Protein AF-A0A973D7F2-F1 (afdb_monomer_lite)

Foldseek 3Di:
DFALPLALDLVLLVSLCCCAVPVDDTAFQCVSPQVPQQDSDNVSSVQSCCVVPVVHDAGDPPDDNHFDWDPDPNYPTFTADRRSRHGD

Structure (mmCIF, N/CA/C/O backbone):
data_AF-A0A973D7F2-F1
#
_entry.id   AF-A0A973D7F2-F1
#
loop_
_atom_site.group_PDB
_atom_site.id
_atom_site.type_symbol
_atom_site.label_atom_id
_atom_site.label_alt_id
_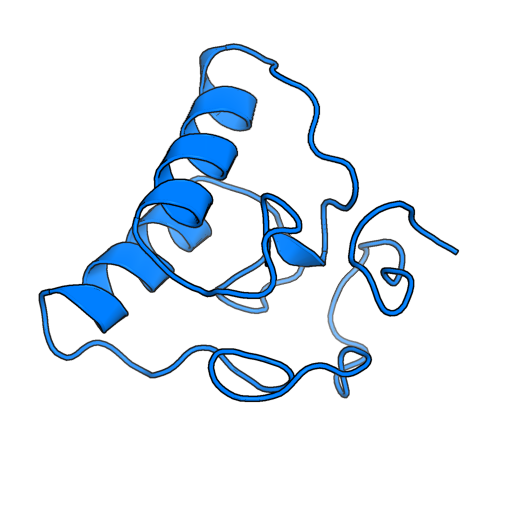atom_site.label_comp_id
_atom_site.label_asym_id
_atom_site.label_entity_id
_atom_site.label_seq_id
_atom_site.pdbx_PDB_ins_code
_atom_site.Cartn_x
_atom_site.Cartn_y
_atom_site.Cartn_z
_atom_site.occupancy
_atom_site.B_iso_or_equiv
_atom_site.auth_seq_id
_atom_site.auth_comp_id
_atom_site.auth_asym_id
_atom_site.auth_atom_id
_atom_site.pdbx_PDB_model_num
ATOM 1 N N . ASP A 1 1 ? 4.508 2.252 0.005 1.00 92.00 1 ASP A N 1
ATOM 2 C CA . ASP A 1 1 ? 3.668 3.435 -0.277 1.00 92.00 1 ASP A CA 1
ATOM 3 C C . ASP A 1 1 ? 3.306 3.362 -1.749 1.00 92.00 1 ASP A C 1
ATOM 5 O O . ASP A 1 1 ? 4.144 3.528 -2.627 1.00 92.00 1 ASP A O 1
ATOM 9 N N . CYS A 1 2 ? 2.064 2.979 -2.034 1.00 95.19 2 CYS A N 1
ATOM 10 C CA . CYS A 1 2 ? 1.679 2.491 -3.360 1.00 95.19 2 CYS A CA 1
ATOM 11 C C . CYS A 1 2 ? 1.664 3.603 -4.423 1.00 95.19 2 CYS A C 1
ATOM 13 O O . CYS A 1 2 ? 1.607 3.329 -5.623 1.00 95.19 2 CYS A O 1
ATOM 15 N N . ASN A 1 3 ? 1.678 4.870 -3.997 1.00 95.62 3 ASN A N 1
ATOM 16 C CA . ASN A 1 3 ? 1.712 6.024 -4.891 1.00 95.62 3 ASN A CA 1
ATOM 17 C C . ASN A 1 3 ? 2.919 6.940 -4.667 1.00 95.62 3 ASN A C 1
ATOM 19 O O . ASN A 1 3 ? 2.876 8.086 -5.134 1.00 95.62 3 ASN A O 1
ATOM 23 N N . SER A 1 4 ? 3.945 6.443 -3.977 1.00 94.38 4 SER A N 1
ATOM 24 C CA . SER A 1 4 ? 5.249 7.079 -3.776 1.00 94.38 4 SER A CA 1
ATOM 25 C C . SER A 1 4 ? 5.145 8.546 -3.309 1.00 94.38 4 SER A C 1
ATOM 27 O O . SER A 1 4 ? 5.788 9.436 -3.878 1.00 94.38 4 SER A O 1
ATOM 29 N N . ASP A 1 5 ? 4.263 8.843 -2.342 1.00 94.56 5 ASP A N 1
ATOM 30 C CA . ASP A 1 5 ? 4.079 10.186 -1.756 1.00 94.56 5 ASP A CA 1
ATOM 31 C C . ASP A 1 5 ? 4.486 10.327 -0.271 1.00 94.56 5 ASP A C 1
ATOM 33 O O . ASP A 1 5 ? 4.091 11.292 0.413 1.00 94.56 5 ASP A O 1
ATOM 37 N N . ASP A 1 6 ? 5.323 9.400 0.192 1.00 91.62 6 ASP A N 1
ATOM 38 C CA . ASP A 1 6 ? 5.898 9.243 1.530 1.00 91.62 6 ASP A CA 1
ATOM 39 C C . ASP A 1 6 ? 4.841 9.111 2.637 1.00 91.62 6 ASP A C 1
ATOM 41 O O . ASP A 1 6 ? 5.046 9.535 3.785 1.00 91.62 6 ASP A O 1
ATOM 45 N N . LYS A 1 7 ? 3.652 8.604 2.299 1.00 92.94 7 LYS A N 1
ATOM 46 C CA . LYS A 1 7 ? 2.553 8.403 3.247 1.00 92.94 7 LYS A CA 1
ATOM 47 C C . LYS A 1 7 ? 1.830 7.102 2.956 1.00 92.94 7 LYS A C 1
ATOM 49 O O . LYS A 1 7 ? 1.788 6.638 1.834 1.00 92.94 7 LYS A O 1
ATOM 54 N N . VAL A 1 8 ? 1.210 6.564 4.003 1.00 94.50 8 VAL A N 1
ATOM 55 C CA . VAL A 1 8 ? 0.192 5.522 3.877 1.00 94.50 8 VAL A CA 1
ATOM 56 C C . VAL A 1 8 ? -1.150 6.136 4.257 1.00 94.50 8 VAL A C 1
ATOM 58 O O . VAL A 1 8 ? -1.425 6.398 5.434 1.00 94.50 8 VAL A O 1
ATOM 61 N N . ASP A 1 9 ? -1.980 6.428 3.260 1.00 95.94 9 ASP A N 1
ATOM 62 C CA . ASP A 1 9 ? -3.302 7.014 3.421 1.00 95.94 9 ASP A CA 1
ATOM 63 C C . ASP A 1 9 ? -4.343 6.505 2.393 1.00 95.94 9 ASP A C 1
ATOM 65 O O . ASP A 1 9 ? -4.343 5.354 1.957 1.00 95.94 9 ASP A O 1
ATOM 69 N N . LEU A 1 10 ? -5.365 7.317 2.112 1.00 97.44 10 LEU A N 1
ATOM 70 C CA . LEU A 1 10 ? -6.436 6.952 1.188 1.00 97.44 10 LEU A CA 1
ATOM 71 C C . LEU A 1 10 ? -5.957 6.926 -0.275 1.00 97.44 10 LEU A C 1
ATOM 73 O O . LEU A 1 10 ? -6.587 6.255 -1.099 1.00 97.44 10 LEU A O 1
ATOM 77 N N . ALA A 1 11 ? -4.906 7.678 -0.606 1.00 97.94 11 ALA A N 1
ATOM 78 C CA . ALA A 1 11 ? -4.314 7.728 -1.933 1.00 97.94 11 ALA A CA 1
ATOM 79 C C . ALA A 1 11 ? -3.742 6.365 -2.343 1.00 97.94 11 ALA A C 1
ATOM 81 O O . ALA A 1 11 ? -3.996 5.946 -3.474 1.00 97.94 11 ALA A O 1
ATOM 82 N N . ASP A 1 12 ? -3.128 5.623 -1.419 1.00 97.31 12 ASP A N 1
ATOM 83 C CA . ASP A 1 12 ? -2.607 4.278 -1.678 1.00 97.31 12 ASP A CA 1
ATOM 84 C C . ASP A 1 12 ? -3.723 3.331 -2.111 1.00 97.31 12 ASP A C 1
ATOM 86 O O . ASP A 1 12 ? -3.684 2.731 -3.185 1.00 97.31 12 ASP A O 1
ATOM 90 N N . ALA A 1 13 ? -4.795 3.271 -1.315 1.00 97.69 13 ALA A N 1
ATOM 91 C CA . ALA A 1 13 ? -5.945 2.426 -1.615 1.00 97.69 13 ALA A CA 1
ATOM 92 C C . ALA A 1 13 ? -6.611 2.824 -2.944 1.00 97.69 13 ALA A C 1
ATOM 94 O O . ALA A 1 13 ? -7.078 1.968 -3.696 1.00 97.69 13 ALA A O 1
ATOM 95 N N . ALA A 1 14 ? -6.670 4.121 -3.262 1.00 98.19 14 ALA A N 1
ATOM 96 C CA . ALA A 1 14 ? -7.193 4.584 -4.545 1.00 98.19 14 ALA A CA 1
ATOM 97 C C . ALA A 1 14 ? -6.292 4.170 -5.720 1.00 98.19 14 ALA A C 1
ATOM 99 O O . ALA A 1 14 ? -6.810 3.833 -6.788 1.00 98.19 14 ALA A O 1
ATOM 100 N N . THR A 1 15 ? -4.976 4.169 -5.519 1.00 98.12 15 THR A N 1
ATOM 101 C CA . THR A 1 15 ? -3.973 3.785 -6.517 1.00 98.12 15 THR A CA 1
ATOM 102 C C . THR A 1 15 ? -4.030 2.291 -6.811 1.00 98.12 15 THR A C 1
ATOM 104 O O . THR A 1 15 ? -4.200 1.924 -7.976 1.00 98.12 15 THR A O 1
ATOM 107 N N . MET A 1 16 ? -4.064 1.443 -5.779 1.00 97.88 16 MET A N 1
ATOM 108 C CA . MET A 1 16 ? -4.283 -0.005 -5.913 1.00 97.88 16 MET A CA 1
ATOM 109 C C . MET A 1 16 ? -5.567 -0.307 -6.702 1.00 97.88 16 MET A C 1
ATOM 111 O O . MET A 1 16 ? -5.560 -1.040 -7.690 1.00 97.88 16 MET A O 1
ATOM 115 N N . LEU A 1 17 ? -6.693 0.319 -6.336 1.00 97.94 17 LEU A N 1
ATOM 116 C CA . LEU A 1 17 ? -7.963 0.131 -7.049 1.00 97.94 17 LEU A CA 1
ATOM 117 C C . LEU A 1 17 ? -7.904 0.656 -8.494 1.00 97.94 17 LEU A C 1
ATOM 119 O O . LEU A 1 17 ? -8.515 0.076 -9.396 1.00 97.94 17 LEU A O 1
ATOM 123 N N . GLY A 1 18 ? -7.183 1.752 -8.731 1.00 98.19 18 GLY A N 1
ATOM 124 C CA . GLY A 1 18 ? -6.937 2.304 -10.059 1.00 98.19 18 GLY A CA 1
ATOM 125 C C . GLY A 1 18 ? -6.168 1.335 -10.954 1.00 98.19 18 GLY A C 1
ATOM 126 O O . GLY A 1 18 ? -6.566 1.114 -12.103 1.00 98.19 18 GLY A O 1
ATOM 127 N N . ASN A 1 19 ? -5.123 0.708 -10.418 1.00 97.25 19 ASN A N 1
ATOM 128 C CA . ASN A 1 19 ? -4.402 -0.361 -11.092 1.00 97.25 19 ASN A CA 1
ATOM 129 C C . ASN A 1 19 ? -5.330 -1.544 -11.398 1.00 97.25 19 ASN A C 1
ATOM 131 O O . ASN A 1 19 ? -5.524 -1.887 -12.564 1.00 97.25 19 ASN A O 1
ATOM 135 N N . GLN A 1 20 ? -6.025 -2.069 -10.391 1.00 96.31 20 GLN A N 1
ATOM 136 C CA . GLN A 1 20 ? -6.765 -3.324 -10.535 1.00 96.31 20 GLN A CA 1
ATOM 137 C C . GLN A 1 20 ? -8.016 -3.237 -11.413 1.00 96.31 20 GLN A C 1
ATOM 139 O O . GLN A 1 20 ? -8.369 -4.188 -12.114 1.00 96.31 20 GLN A O 1
ATOM 144 N N . PHE A 1 21 ? -8.710 -2.097 -11.412 1.00 97.06 21 PHE A N 1
ATOM 145 C CA . PHE A 1 21 ? -9.937 -1.931 -12.198 1.00 97.06 21 PHE A CA 1
ATOM 146 C C . PHE A 1 21 ? -9.738 -1.188 -13.516 1.00 97.06 21 PHE A C 1
ATOM 148 O O . PHE A 1 21 ? -10.571 -1.323 -14.415 1.00 97.06 21 PHE A O 1
ATOM 155 N N . SER A 1 22 ? -8.679 -0.384 -13.634 1.00 97.56 22 SER A N 1
ATOM 156 C CA . SER A 1 22 ? -8.453 0.474 -14.805 1.00 97.56 22 SER A CA 1
ATOM 157 C C . SER A 1 22 ? -7.109 0.237 -15.494 1.00 97.56 22 SER A C 1
ATOM 159 O O . SER A 1 22 ? -6.851 0.873 -16.515 1.00 97.56 22 SER A O 1
ATOM 161 N N . GLY A 1 23 ? -6.276 -0.675 -14.983 1.00 95.75 23 GLY A N 1
ATOM 162 C CA . GLY A 1 23 ? -4.949 -0.963 -15.527 1.00 95.75 23 GLY A CA 1
ATOM 163 C C . GLY A 1 23 ? -4.001 0.232 -15.447 1.00 95.75 23 GLY A C 1
ATOM 164 O O . GLY A 1 23 ? -3.143 0.380 -16.317 1.00 95.75 23 GLY A O 1
ATOM 165 N N . LEU A 1 24 ? -4.205 1.136 -14.481 1.00 96.94 24 LEU A N 1
ATOM 166 C CA . LEU A 1 24 ? -3.277 2.242 -14.253 1.00 96.94 24 LEU A CA 1
ATOM 167 C C . LEU A 1 24 ? -1.942 1.688 -13.736 1.00 96.94 24 LEU A C 1
ATOM 169 O O . LEU A 1 24 ? -1.956 0.782 -12.908 1.00 96.94 24 LEU A O 1
ATOM 173 N N . PRO A 1 25 ? -0.800 2.195 -14.220 1.00 95.38 25 PRO A N 1
ATOM 174 C CA . PRO A 1 25 ? 0.492 1.706 -13.765 1.00 95.38 25 PRO A CA 1
ATOM 175 C C . PRO A 1 25 ? 0.710 2.043 -12.286 1.00 95.38 25 PRO A C 1
ATOM 177 O O . PRO A 1 25 ? 0.228 3.072 -11.811 1.00 95.38 25 PRO A O 1
ATOM 180 N N . VAL A 1 26 ? 1.454 1.173 -11.611 1.00 95.69 26 VAL A N 1
ATOM 181 C CA . VAL A 1 26 ? 2.119 1.438 -10.331 1.00 95.69 26 VAL A CA 1
ATOM 182 C C . VAL A 1 26 ? 3.620 1.316 -10.564 1.00 95.69 26 VAL A C 1
ATOM 184 O O . VAL A 1 26 ? 4.033 0.594 -11.475 1.00 95.69 26 VAL A O 1
ATOM 187 N N . ASP A 1 27 ? 4.410 2.061 -9.799 1.00 94.69 27 ASP A N 1
ATOM 188 C CA . ASP A 1 27 ? 5.861 2.115 -9.994 1.00 94.69 27 ASP A CA 1
ATOM 189 C C . ASP A 1 27 ? 6.571 0.913 -9.348 1.00 94.69 27 ASP A C 1
ATOM 191 O O . ASP A 1 27 ? 7.551 0.414 -9.907 1.00 94.69 27 ASP A O 1
ATOM 195 N N . CYS A 1 28 ? 6.025 0.406 -8.239 1.00 93.81 28 CYS A N 1
ATOM 196 C CA . CYS A 1 28 ? 6.446 -0.826 -7.584 1.00 93.81 28 CYS A CA 1
ATOM 197 C C . CYS A 1 28 ? 5.218 -1.613 -7.090 1.00 93.81 28 CYS A C 1
ATOM 199 O O . CYS A 1 28 ? 4.340 -1.038 -6.448 1.00 93.81 28 CYS A O 1
ATOM 201 N N . GLU A 1 29 ? 5.118 -2.905 -7.424 1.00 94.25 29 GLU A N 1
ATOM 202 C CA . GLU A 1 29 ? 3.987 -3.749 -6.988 1.00 94.25 29 GLU A CA 1
ATOM 203 C C . GLU A 1 29 ? 4.101 -4.153 -5.514 1.00 94.25 29 GLU A C 1
ATOM 205 O O . GLU A 1 29 ? 3.079 -4.206 -4.834 1.00 94.25 29 GLU A O 1
ATOM 210 N N . ASP A 1 30 ? 5.325 -4.359 -5.032 1.00 93.00 30 ASP A N 1
ATOM 211 C CA . ASP A 1 30 ? 5.656 -4.702 -3.645 1.00 93.00 30 ASP A CA 1
ATOM 212 C C . ASP A 1 30 ? 5.223 -3.581 -2.667 1.00 93.00 30 ASP A C 1
ATOM 214 O O . ASP A 1 30 ? 4.429 -3.796 -1.755 1.00 93.00 30 ASP A O 1
ATOM 218 N N . ALA A 1 31 ? 5.486 -2.310 -2.996 1.00 93.81 31 ALA A N 1
ATOM 219 C CA . ALA A 1 31 ? 4.999 -1.153 -2.227 1.00 93.81 31 ALA A CA 1
ATOM 220 C C . ALA A 1 31 ? 3.459 -1.047 -2.120 1.00 93.81 31 ALA A C 1
ATOM 222 O O . ALA A 1 31 ? 2.945 -0.229 -1.340 1.00 93.81 31 ALA A O 1
ATOM 223 N N . CYS A 1 32 ? 2.731 -1.815 -2.938 1.00 95.00 32 CYS A N 1
ATOM 224 C CA . CYS A 1 32 ? 1.279 -1.911 -2.962 1.00 95.00 32 CYS A CA 1
ATOM 225 C C . CYS A 1 32 ? 0.732 -3.190 -2.295 1.00 95.00 32 CYS A C 1
ATOM 227 O O . CYS A 1 32 ? -0.490 -3.271 -2.135 1.00 95.00 32 CYS A O 1
ATOM 229 N N . ASP A 1 33 ? 1.576 -4.148 -1.901 1.00 94.12 33 ASP A N 1
ATOM 230 C CA . ASP A 1 33 ? 1.206 -5.348 -1.140 1.00 94.12 33 ASP A CA 1
ATOM 231 C C . ASP A 1 33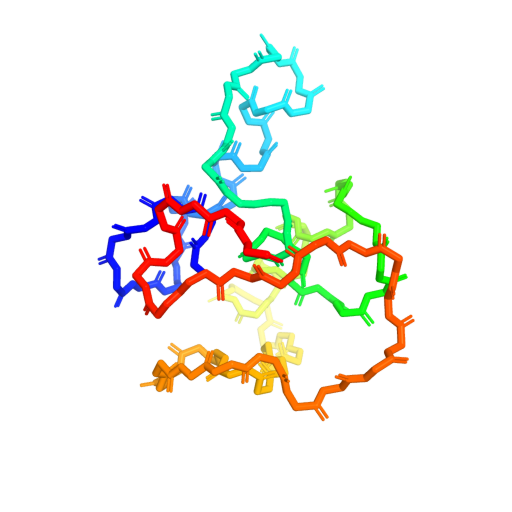 ? 1.082 -5.025 0.356 1.00 94.12 33 ASP A C 1
ATOM 233 O O . ASP A 1 33 ? 1.910 -5.337 1.205 1.00 94.12 33 ASP A O 1
ATOM 237 N N . ALA A 1 34 ? 0.024 -4.297 0.701 1.00 94.31 34 ALA A N 1
ATOM 238 C CA . ALA A 1 34 ? -0.144 -3.768 2.049 1.00 94.31 34 ALA A CA 1
ATOM 239 C C . ALA A 1 34 ? -0.457 -4.838 3.103 1.00 94.31 34 ALA A C 1
ATOM 241 O O . ALA A 1 34 ? -0.454 -4.520 4.299 1.00 94.31 34 ALA A O 1
ATOM 242 N N . ASN A 1 35 ? -0.834 -6.048 2.683 1.00 93.62 35 ASN A N 1
ATOM 243 C CA . ASN A 1 35 ? -1.068 -7.156 3.598 1.00 93.62 35 ASN A CA 1
ATOM 244 C C . ASN A 1 35 ? 0.011 -8.235 3.557 1.00 93.62 35 ASN A C 1
ATOM 246 O O . ASN A 1 35 ? -0.208 -9.255 4.219 1.00 93.62 35 ASN A O 1
ATOM 250 N N . ASP A 1 36 ? 1.115 -7.984 2.850 1.00 92.94 36 ASP A N 1
ATOM 251 C CA . ASP A 1 36 ? 2.360 -8.746 2.932 1.00 92.94 36 ASP A CA 1
ATOM 252 C C . ASP A 1 36 ? 2.092 -10.242 2.673 1.00 92.94 36 ASP A C 1
ATOM 254 O O . ASP A 1 36 ? 2.369 -11.114 3.501 1.00 92.94 36 ASP A O 1
ATOM 258 N N . ASP A 1 37 ? 1.346 -10.535 1.591 1.00 92.75 37 ASP A N 1
ATOM 259 C CA . ASP A 1 37 ? 1.023 -11.915 1.173 1.00 92.75 37 ASP A CA 1
ATOM 260 C C . ASP A 1 37 ? 1.615 -12.331 -0.180 1.00 92.75 37 ASP A C 1
ATOM 262 O O . ASP A 1 37 ? 1.325 -13.426 -0.682 1.00 92.75 37 ASP A O 1
ATOM 266 N N . GLY A 1 38 ? 2.462 -11.473 -0.734 1.00 92.19 38 GLY A N 1
ATOM 267 C CA . GLY A 1 38 ? 3.165 -11.587 -1.999 1.00 92.19 38 GLY A CA 1
ATOM 268 C C . GLY A 1 38 ? 2.311 -11.423 -3.243 1.00 92.19 38 GLY A C 1
ATOM 269 O O . GLY A 1 38 ? 2.691 -11.867 -4.337 1.00 92.19 38 GLY A O 1
ATOM 270 N N . HIS A 1 39 ? 1.124 -10.840 -3.102 1.00 91.94 39 HIS A N 1
ATOM 271 C CA . HIS A 1 39 ? 0.165 -10.684 -4.178 1.00 91.94 39 HIS A CA 1
ATOM 272 C C . HIS A 1 39 ? -0.561 -9.344 -4.121 1.00 91.94 39 HIS A C 1
ATOM 274 O O . HIS A 1 39 ? -1.625 -9.233 -3.517 1.00 91.94 39 HIS A O 1
ATOM 280 N N . MET A 1 40 ? -0.154 -8.398 -4.968 1.00 92.75 40 MET A N 1
ATOM 281 C CA . MET A 1 40 ? -0.930 -7.172 -5.148 1.00 92.75 40 MET A CA 1
ATOM 282 C C . MET A 1 40 ? -2.325 -7.455 -5.739 1.00 92.75 40 MET A C 1
ATOM 284 O O . MET A 1 40 ? -2.484 -7.855 -6.900 1.00 92.75 40 MET A O 1
ATOM 288 N N . ASN A 1 41 ? -3.367 -7.262 -4.928 1.00 94.12 41 ASN A N 1
ATOM 289 C CA . ASN A 1 41 ? -4.766 -7.514 -5.252 1.00 94.12 41 ASN A CA 1
ATOM 290 C C . ASN A 1 41 ? -5.746 -6.586 -4.485 1.00 94.12 41 ASN A C 1
ATOM 292 O O . ASN A 1 41 ? -5.429 -5.479 -4.062 1.00 94.12 41 ASN A O 1
ATOM 296 N N . MET A 1 42 ? -7.031 -6.958 -4.409 1.00 95.88 42 MET A N 1
ATOM 297 C CA . MET A 1 42 ? -8.039 -6.139 -3.710 1.00 95.88 42 MET A CA 1
ATOM 298 C C . MET A 1 42 ? -7.953 -6.253 -2.182 1.00 95.88 42 MET A C 1
ATOM 300 O O . MET A 1 42 ? -8.538 -5.418 -1.483 1.00 95.88 42 MET A O 1
ATOM 304 N N . ALA A 1 43 ? -7.310 -7.302 -1.666 1.00 96.75 43 ALA A N 1
ATOM 305 C CA . ALA A 1 43 ? -7.095 -7.507 -0.241 1.00 96.75 43 ALA A CA 1
ATOM 306 C C . ALA A 1 43 ? -6.274 -6.357 0.355 1.00 96.75 43 ALA A C 1
ATOM 308 O O . ALA A 1 43 ? -6.680 -5.833 1.391 1.00 96.75 43 ALA A O 1
ATOM 309 N N . ASP A 1 44 ? -5.280 -5.855 -0.375 1.00 96.50 44 ASP A N 1
ATOM 310 C CA . ASP A 1 44 ? -4.392 -4.758 0.028 1.00 96.50 44 ASP A CA 1
ATOM 311 C C . ASP A 1 44 ? -5.149 -3.457 0.256 1.00 96.50 44 ASP A C 1
ATOM 313 O O . ASP A 1 44 ? -5.084 -2.830 1.317 1.00 96.50 44 ASP A O 1
ATOM 317 N N . SER A 1 45 ? -6.005 -3.094 -0.705 1.00 97.38 45 SER A N 1
ATOM 318 C CA . SER A 1 45 ? -6.857 -1.908 -0.582 1.00 97.38 45 SER A CA 1
ATOM 319 C C . SER A 1 45 ? -7.794 -2.027 0.621 1.00 97.38 45 SER A C 1
ATOM 321 O O . SER A 1 45 ? -8.065 -1.051 1.322 1.00 97.38 45 SER A O 1
ATOM 323 N N . VAL A 1 46 ? -8.319 -3.229 0.878 1.00 97.25 46 VAL A N 1
ATOM 324 C CA . VAL A 1 46 ? -9.171 -3.491 2.043 1.00 97.25 46 VAL A CA 1
ATOM 325 C C . VAL A 1 46 ? -8.363 -3.426 3.338 1.00 97.25 46 VAL A C 1
ATOM 327 O O . VAL A 1 46 ? -8.887 -2.929 4.339 1.00 97.25 46 VAL A O 1
ATOM 330 N N . TYR A 1 47 ? -7.117 -3.894 3.330 1.00 97.38 47 TYR A N 1
ATOM 331 C CA . TYR A 1 47 ? -6.210 -3.877 4.468 1.00 97.38 47 TYR A CA 1
ATOM 332 C C . TYR A 1 47 ? -5.915 -2.439 4.910 1.00 97.38 47 TYR A C 1
ATOM 334 O O . TYR A 1 47 ? -6.259 -2.071 6.040 1.00 97.38 47 TYR A O 1
ATOM 342 N N . VAL A 1 48 ? -5.451 -1.583 3.989 1.00 97.06 48 VAL A N 1
ATOM 343 C CA . VAL A 1 48 ? -5.194 -0.152 4.250 1.00 97.06 48 VAL A CA 1
ATOM 344 C C . VAL A 1 48 ? -6.451 0.557 4.761 1.00 97.06 48 VAL A C 1
ATOM 346 O O . VAL A 1 48 ? -6.428 1.240 5.786 1.00 97.06 48 VAL A O 1
ATOM 349 N N . LEU A 1 49 ? -7.604 0.358 4.110 1.00 97.69 49 LEU A N 1
ATOM 350 C CA . LEU A 1 49 ? -8.859 0.997 4.529 1.00 97.69 49 LEU A CA 1
ATOM 351 C C . LEU A 1 49 ? -9.345 0.521 5.908 1.00 97.69 49 LEU A C 1
ATOM 353 O O . LEU A 1 49 ? -9.973 1.289 6.647 1.00 97.69 49 LEU A O 1
ATOM 357 N N . ASN A 1 50 ? -9.091 -0.739 6.268 1.00 97.56 50 ASN A N 1
ATOM 358 C CA . ASN A 1 50 ? -9.427 -1.257 7.590 1.00 97.56 50 ASN A CA 1
ATOM 359 C C . ASN A 1 50 ? -8.531 -0.648 8.671 1.00 97.56 50 ASN A C 1
ATOM 361 O O . ASN A 1 50 ? -9.055 -0.269 9.723 1.00 97.56 50 ASN A O 1
ATOM 365 N N . TRP A 1 51 ? -7.228 -0.519 8.416 1.00 96.69 51 TRP A N 1
ATOM 366 C CA . TRP A 1 51 ? -6.311 0.184 9.310 1.00 96.69 51 TRP A CA 1
ATOM 367 C C . TRP A 1 51 ? -6.757 1.639 9.529 1.00 96.69 51 TRP A C 1
ATOM 369 O O . TRP A 1 51 ? -7.025 2.036 10.665 1.00 96.69 51 TRP A O 1
ATOM 379 N N . LEU A 1 52 ? -6.986 2.389 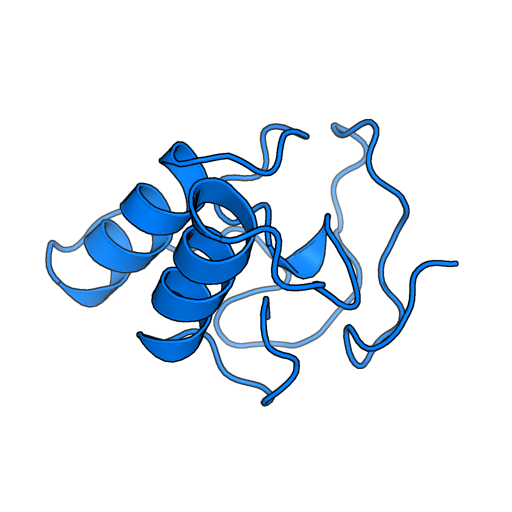8.444 1.00 96.69 52 LEU A N 1
ATOM 380 C CA . LEU A 1 52 ? -7.351 3.811 8.491 1.00 96.69 52 LEU A CA 1
ATOM 381 C C . LEU A 1 52 ? -8.671 4.099 9.222 1.00 96.69 52 LEU A C 1
ATOM 383 O O . LEU A 1 52 ? -8.785 5.097 9.936 1.00 96.69 52 LEU A O 1
ATOM 387 N N . PHE A 1 53 ? -9.701 3.265 9.024 1.00 96.81 53 PHE A N 1
ATOM 388 C CA . PHE A 1 53 ? -11.071 3.619 9.428 1.00 96.81 53 PHE A CA 1
ATOM 389 C C . PHE A 1 53 ? -11.745 2.650 10.397 1.00 96.81 53 PHE A C 1
ATOM 391 O O . PHE A 1 53 ? -12.797 2.985 10.951 1.00 96.81 53 PHE A O 1
ATOM 398 N N . LYS A 1 54 ? -11.205 1.444 10.593 1.00 92.69 54 LYS A N 1
ATOM 399 C CA . LYS A 1 54 ? -11.861 0.388 11.384 1.00 92.69 54 LYS A CA 1
ATOM 400 C C . LYS A 1 54 ? -10.996 -0.193 12.495 1.00 92.69 54 LYS A C 1
ATOM 402 O O . LYS A 1 54 ? -11.392 -1.208 13.064 1.00 92.69 54 LYS A O 1
ATOM 407 N N . PHE A 1 55 ? -9.886 0.460 12.842 1.00 86.75 55 PHE A N 1
ATOM 408 C CA . PHE A 1 55 ? -8.927 -0.059 13.823 1.00 86.75 55 PHE A CA 1
ATOM 409 C C . PHE A 1 55 ? -8.452 -1.474 13.449 1.00 86.75 55 PHE A C 1
ATOM 411 O O . PHE A 1 55 ? -8.361 -2.356 14.305 1.00 86.75 55 PHE A O 1
ATOM 418 N N . GLY A 1 56 ? -8.237 -1.704 12.149 1.00 93.44 56 GLY A N 1
ATOM 419 C CA . GLY A 1 56 ? -7.576 -2.903 11.646 1.00 93.44 56 GLY A CA 1
ATOM 420 C C . GLY A 1 56 ? -6.115 -2.984 12.105 1.00 93.44 56 GLY A C 1
ATOM 421 O O . GLY A 1 56 ? -5.618 -2.041 12.729 1.00 93.44 56 GLY A O 1
ATOM 422 N N . PRO A 1 57 ? -5.441 -4.113 11.827 1.00 94.25 57 PRO A N 1
ATOM 423 C CA . PRO A 1 57 ? -4.009 -4.229 12.072 1.00 94.25 57 PRO A CA 1
ATOM 424 C C . PRO A 1 57 ? -3.248 -3.132 11.323 1.00 94.25 57 PRO A C 1
ATOM 426 O O . PRO A 1 57 ? -3.680 -2.666 10.272 1.00 94.25 57 PRO A O 1
ATOM 429 N N . GLU A 1 58 ? -2.148 -2.695 11.919 1.00 93.31 58 GLU A N 1
ATOM 430 C CA . GLU A 1 58 ? -1.186 -1.813 11.265 1.00 93.31 58 GLU A CA 1
ATOM 431 C C . GLU A 1 58 ? -0.519 -2.555 10.096 1.00 93.31 58 GLU A C 1
ATOM 433 O O . GLU A 1 58 ? -0.316 -3.769 10.220 1.00 93.31 58 GLU A O 1
ATOM 438 N N . PRO A 1 59 ? -0.234 -1.881 8.965 1.00 91.19 59 PRO A N 1
ATOM 439 C CA . PRO A 1 59 ? 0.695 -2.398 7.960 1.00 91.19 59 PRO A CA 1
ATOM 440 C C . PRO A 1 59 ? 1.981 -2.902 8.610 1.00 91.19 59 PRO A C 1
ATOM 442 O O . PRO A 1 59 ? 2.413 -2.354 9.626 1.00 91.19 59 PRO A O 1
ATOM 445 N N . THR A 1 60 ? 2.518 -3.995 8.077 1.00 88.62 60 THR A N 1
ATOM 446 C CA . THR A 1 60 ? 3.812 -4.527 8.497 1.00 88.62 60 THR A CA 1
ATOM 447 C C . THR A 1 60 ? 4.926 -3.550 8.130 1.00 88.62 60 THR A C 1
ATOM 449 O O . THR A 1 60 ? 4.740 -2.648 7.306 1.00 88.62 60 THR A O 1
ATOM 452 N N . ASP A 1 61 ? 6.073 -3.709 8.799 1.00 87.75 61 ASP A N 1
ATOM 453 C CA . ASP A 1 61 ? 7.293 -3.002 8.405 1.00 87.75 61 ASP A CA 1
ATOM 454 C C . ASP A 1 61 ? 7.515 -3.244 6.896 1.00 87.75 61 ASP A C 1
ATOM 456 O O . ASP A 1 61 ? 7.321 -4.376 6.465 1.00 87.75 61 ASP A O 1
ATOM 460 N N . PRO A 1 62 ? 7.897 -2.229 6.101 1.00 88.62 62 PRO A N 1
ATOM 461 C CA . PRO A 1 62 ? 8.468 -0.947 6.524 1.00 88.62 62 PRO A CA 1
ATOM 462 C C . PRO A 1 62 ? 7.437 0.127 6.917 1.00 88.62 62 PRO A C 1
ATOM 464 O O . PRO A 1 62 ? 7.765 1.046 7.671 1.00 88.62 62 PRO A O 1
ATOM 467 N N . GLY A 1 63 ? 6.190 0.011 6.459 1.00 87.62 63 GLY A N 1
ATOM 468 C CA . GLY A 1 63 ? 5.132 0.989 6.710 1.00 87.62 63 GLY A CA 1
ATOM 469 C C . GLY A 1 63 ? 4.458 0.849 8.084 1.00 87.62 63 GLY A C 1
ATOM 470 O O . GLY A 1 63 ? 4.738 -0.068 8.844 1.00 87.62 63 GLY A O 1
ATOM 471 N N . PRO A 1 64 ? 3.547 1.769 8.454 1.00 92.62 64 PRO A N 1
ATOM 472 C CA . PRO A 1 64 ? 3.146 2.978 7.735 1.00 92.62 64 PRO A CA 1
ATOM 473 C C . PRO A 1 64 ? 3.912 4.241 8.167 1.00 92.62 64 PRO A C 1
ATOM 475 O O . PRO A 1 64 ? 3.619 5.333 7.683 1.00 92.62 64 PRO A O 1
ATOM 478 N N . PHE A 1 65 ? 4.812 4.139 9.150 1.00 90.75 65 PHE A N 1
ATOM 479 C CA . PHE A 1 65 ? 5.417 5.310 9.799 1.00 90.75 65 PHE A CA 1
ATOM 480 C C . PHE A 1 65 ? 6.857 5.591 9.391 1.00 90.75 65 PHE A C 1
ATOM 482 O O . PHE A 1 65 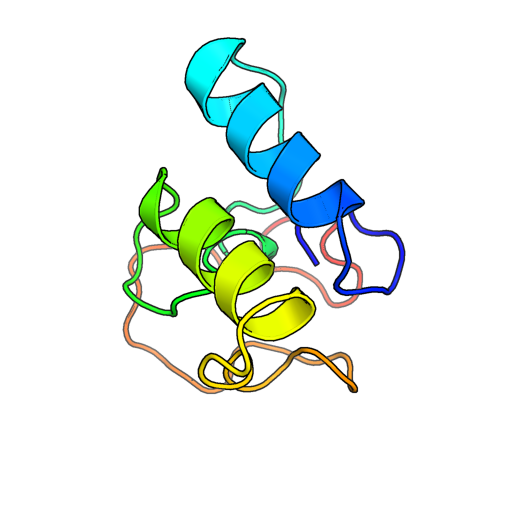? 7.309 6.724 9.562 1.00 90.75 65 PHE A O 1
ATOM 489 N N . ASN A 1 66 ? 7.572 4.574 8.925 1.00 87.56 66 ASN A N 1
ATOM 490 C CA . ASN A 1 66 ? 8.947 4.700 8.480 1.00 87.56 66 ASN A CA 1
ATOM 491 C C . ASN A 1 66 ? 9.043 4.232 7.028 1.00 87.56 66 ASN A C 1
ATOM 493 O O . ASN A 1 66 ? 8.169 3.533 6.527 1.00 87.56 66 ASN A O 1
ATOM 497 N N . ASP A 1 67 ? 10.100 4.668 6.368 1.00 85.94 67 ASP A N 1
ATOM 498 C CA . ASP A 1 67 ? 10.561 4.138 5.100 1.00 85.94 67 ASP A CA 1
ATOM 499 C C . ASP A 1 67 ? 11.593 3.030 5.352 1.00 85.94 67 ASP A C 1
ATOM 501 O O . ASP A 1 67 ? 12.234 2.954 6.409 1.00 85.94 67 ASP A O 1
ATOM 505 N N . GLY A 1 68 ? 11.770 2.156 4.371 1.00 86.44 68 GLY A N 1
ATOM 506 C CA . GLY A 1 68 ? 12.762 1.098 4.443 1.00 86.44 68 GLY A CA 1
ATOM 507 C C . GLY A 1 68 ? 12.493 -0.016 3.442 1.00 86.44 68 GLY A C 1
ATOM 508 O O . GLY A 1 68 ? 11.421 -0.045 2.848 1.00 86.44 68 GLY A O 1
ATOM 509 N N . PRO A 1 69 ? 13.468 -0.916 3.253 1.00 85.00 69 PRO A N 1
ATOM 510 C CA . PRO A 1 69 ? 13.235 -2.145 2.511 1.00 85.00 69 PRO A CA 1
ATOM 511 C C . PRO A 1 69 ? 12.261 -3.043 3.275 1.00 85.00 69 PRO A C 1
ATOM 513 O O . PRO A 1 69 ? 12.235 -3.001 4.513 1.00 85.00 69 PRO A O 1
ATOM 516 N N . ASP A 1 70 ? 11.540 -3.883 2.540 1.00 86.00 70 ASP A N 1
ATOM 517 C CA . ASP A 1 70 ? 10.795 -4.987 3.127 1.00 86.00 70 ASP A CA 1
ATOM 518 C C . ASP A 1 70 ? 11.753 -5.926 3.896 1.00 86.00 70 ASP A C 1
ATOM 520 O O . ASP A 1 70 ? 12.767 -6.376 3.349 1.00 86.00 70 ASP A O 1
ATOM 524 N N . PRO A 1 71 ? 11.548 -6.148 5.211 1.00 86.69 71 PRO A N 1
ATOM 525 C CA . PRO A 1 71 ? 12.354 -7.086 5.980 1.00 86.69 71 PRO A CA 1
ATOM 526 C C . PRO A 1 71 ? 11.966 -8.561 5.788 1.00 86.69 71 PRO A C 1
ATOM 528 O O . PRO A 1 71 ? 12.655 -9.422 6.362 1.00 86.69 71 PRO A O 1
ATOM 531 N N . THR A 1 72 ? 10.865 -8.864 5.105 1.00 81.81 72 THR A N 1
ATOM 532 C CA . THR A 1 72 ? 10.440 -10.230 4.806 1.00 81.81 72 THR A CA 1
ATOM 533 C C . THR A 1 72 ? 11.148 -10.753 3.543 1.00 81.81 72 THR A C 1
ATOM 535 O O . THR A 1 72 ? 11.945 -10.076 2.906 1.00 81.81 72 THR A O 1
ATOM 538 N N . ASP A 1 73 ? 11.009 -12.053 3.298 1.00 75.19 73 ASP A N 1
ATOM 539 C CA . ASP A 1 73 ? 11.533 -12.761 2.111 1.00 75.19 73 ASP A CA 1
ATOM 540 C C . ASP A 1 73 ? 10.441 -13.761 1.692 1.00 75.19 73 ASP A C 1
ATOM 542 O O . ASP A 1 73 ? 10.707 -14.939 1.432 1.00 75.19 73 ASP A O 1
ATOM 546 N N . ASP A 1 74 ? 9.175 -13.356 1.862 1.00 68.88 74 ASP A N 1
ATOM 547 C CA . ASP A 1 74 ? 8.000 -14.221 1.759 1.00 68.88 74 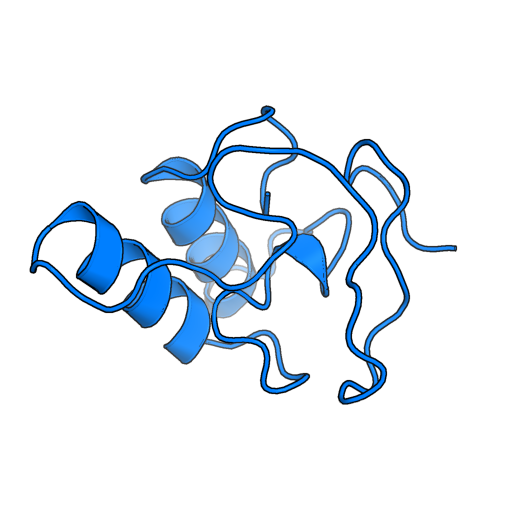ASP A CA 1
ATOM 548 C C . ASP A 1 74 ? 7.108 -13.933 0.553 1.00 68.88 74 ASP A C 1
ATOM 550 O O . ASP A 1 74 ? 6.128 -14.663 0.356 1.00 68.88 74 ASP A O 1
ATOM 554 N N . ASP A 1 75 ? 7.518 -13.014 -0.318 1.00 76.44 75 ASP A N 1
ATOM 555 C CA . ASP A 1 75 ? 6.845 -12.738 -1.571 1.00 76.44 75 ASP A CA 1
ATOM 556 C C . ASP A 1 75 ? 7.659 -13.064 -2.839 1.00 76.44 75 ASP A C 1
ATOM 558 O O . ASP A 1 75 ? 8.858 -13.340 -2.837 1.00 76.44 75 ASP A O 1
ATOM 562 N N . ASP A 1 76 ? 6.930 -13.159 -3.957 1.00 82.75 76 ASP A N 1
ATOM 563 C CA . ASP A 1 76 ? 7.479 -13.356 -5.305 1.00 82.75 76 ASP A CA 1
ATOM 564 C C . ASP A 1 76 ? 7.624 -12.002 -6.051 1.00 82.75 76 ASP A C 1
ATOM 566 O O . ASP A 1 76 ? 7.853 -11.993 -7.270 1.00 82.75 76 ASP A O 1
ATOM 570 N N . LEU A 1 77 ? 7.420 -10.870 -5.362 1.00 88.69 77 LEU A N 1
ATOM 571 C CA . LEU A 1 77 ? 7.476 -9.527 -5.941 1.00 88.69 77 LEU A CA 1
ATOM 572 C C . LEU A 1 77 ? 8.926 -9.016 -5.993 1.00 88.69 77 LEU A C 1
ATOM 574 O O . LEU A 1 77 ? 9.840 -9.558 -5.381 1.00 88.69 77 LEU A O 1
ATOM 578 N N . GLU A 1 78 ? 9.169 -8.027 -6.851 1.00 90.38 78 GLU A N 1
ATOM 579 C CA . GLU A 1 78 ? 10.503 -7.444 -7.019 1.00 90.38 78 GLU A CA 1
ATOM 580 C C . GLU A 1 78 ? 10.674 -6.288 -6.026 1.00 90.38 78 GLU A C 1
ATOM 582 O O . GLU A 1 78 ? 9.874 -5.350 -6.070 1.00 90.38 78 GLU A O 1
ATOM 587 N N . GLU A 1 79 ? 11.721 -6.350 -5.190 1.00 89.19 79 GLU A N 1
ATOM 588 C CA . GLU A 1 79 ? 12.005 -5.358 -4.140 1.00 89.19 79 GLU A CA 1
ATOM 589 C C . GLU A 1 79 ? 11.947 -3.918 -4.678 1.00 89.19 79 GLU A C 1
ATOM 591 O O . GLU A 1 79 ? 12.549 -3.583 -5.713 1.00 89.19 79 GLU A O 1
ATOM 596 N N . CYS A 1 80 ? 11.268 -3.037 -3.942 1.00 90.56 80 CYS A N 1
ATOM 597 C CA . CYS A 1 80 ? 11.233 -1.611 -4.255 1.00 90.56 80 CYS A CA 1
ATOM 598 C C . CYS A 1 80 ? 12.547 -0.889 -3.919 1.00 90.56 80 CYS A C 1
ATOM 600 O O . CYS A 1 80 ? 13.233 -1.163 -2.932 1.00 90.56 80 CYS A O 1
ATOM 602 N N . ASN A 1 81 ? 12.882 0.131 -4.718 1.00 90.00 81 ASN A N 1
ATOM 603 C CA . ASN A 1 81 ? 13.871 1.126 -4.313 1.00 90.00 81 ASN A CA 1
ATOM 604 C C . ASN A 1 81 ? 13.361 1.938 -3.104 1.00 90.00 81 ASN A C 1
ATOM 606 O O . ASN A 1 81 ? 12.175 1.939 -2.805 1.00 90.00 81 ASN A O 1
ATOM 610 N N . SER A 1 82 ? 14.244 2.689 -2.439 1.00 82.56 82 SER A N 1
ATOM 611 C CA . SER A 1 82 ? 13.897 3.436 -1.215 1.00 82.56 82 SER A CA 1
ATOM 612 C C . SER A 1 82 ? 12.759 4.450 -1.351 1.00 82.56 82 SER A C 1
ATOM 614 O O . SER A 1 82 ? 12.243 4.899 -0.336 1.00 82.56 82 SER A O 1
ATOM 616 N N . ASP A 1 83 ? 12.435 4.852 -2.578 1.00 84.56 83 ASP A N 1
ATOM 617 C CA . ASP A 1 83 ? 11.459 5.895 -2.875 1.00 84.56 83 ASP A CA 1
ATOM 618 C C . ASP A 1 83 ? 10.199 5.289 -3.534 1.00 84.56 83 ASP A C 1
ATOM 620 O O . ASP A 1 83 ? 9.390 6.027 -4.089 1.00 84.56 83 ASP A O 1
ATOM 624 N N . ASP A 1 84 ? 10.071 3.956 -3.581 1.00 87.25 84 ASP A N 1
ATOM 625 C CA . ASP A 1 84 ? 8.992 3.201 -4.237 1.00 87.25 84 ASP A CA 1
ATOM 626 C C . ASP A 1 84 ? 8.755 3.572 -5.720 1.00 87.25 84 ASP A C 1
ATOM 628 O O . ASP A 1 84 ? 7.703 3.297 -6.290 1.00 87.25 84 ASP A O 1
ATOM 632 N N . THR A 1 85 ? 9.742 4.192 -6.380 1.00 89.19 85 THR A N 1
ATOM 633 C CA . THR A 1 85 ? 9.625 4.712 -7.763 1.00 89.19 85 THR A CA 1
ATOM 634 C C . THR A 1 85 ? 10.149 3.754 -8.836 1.00 89.19 85 THR A C 1
ATOM 636 O O . THR A 1 85 ? 10.077 4.051 -10.033 1.00 89.19 85 THR A O 1
ATOM 639 N N . SER A 1 86 ? 10.741 2.629 -8.429 1.00 88.12 86 SER A N 1
ATOM 640 C CA . SER A 1 86 ? 11.154 1.532 -9.312 1.00 88.12 86 SER A CA 1
ATOM 641 C C . SER A 1 86 ? 11.483 0.269 -8.515 1.00 88.12 86 SER A C 1
ATOM 643 O O . SER A 1 86 ? 11.958 0.386 -7.389 1.00 88.12 86 SER A O 1
ATOM 645 N N . CYS A 1 87 ? 11.390 -0.901 -9.146 1.00 88.62 87 CYS A N 1
ATOM 646 C CA . CYS A 1 87 ? 11.924 -2.167 -8.624 1.00 88.62 87 CYS A CA 1
ATOM 647 C C . CYS A 1 87 ? 13.436 -2.341 -8.915 1.00 88.62 87 CYS A C 1
ATOM 649 O O . CYS A 1 87 ? 13.976 -1.636 -9.787 1.00 88.62 87 CYS A O 1
ATOM 651 N N . THR A 1 88 ? 14.123 -3.235 -8.189 1.00 80.25 88 THR A N 1
ATOM 652 C CA . THR A 1 88 ? 15.574 -3.509 -8.335 1.00 80.25 88 THR A CA 1
ATOM 653 C C . THR A 1 88 ? 15.962 -4.968 -8.527 1.00 80.25 88 THR A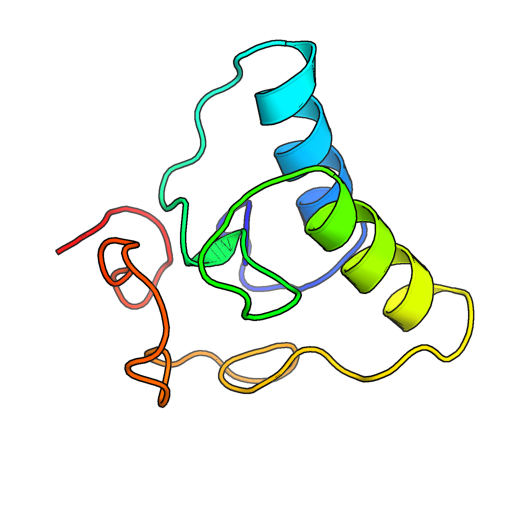 C 1
ATOM 655 O O . THR A 1 88 ? 15.364 -5.836 -7.865 1.00 80.25 88 THR A O 1
#

Secondary structure (DSSP, 8-state):
-TTSSS--SHHHHHHHHHHHHH----S-SGGG-TT-SS--SHHHHHHHHHHHHH-PPPPPTTTTTS---------SSPPBPTTSSSB-

Sequence (88 aa):
DCNSDDKVDLADAATMLGNQFSGLPVDCEDACDANDDGHMNMADSVYVLNWLFKFGPEPTDPGPFNDGPDPTDDDDLEECNSDDTSCT

pLDDT: mean 92.11, std 5.64, range [68.88, 98.19]

Radius of gyration: 11.55 Å; chains: 1; bounding box: 27×24×29 Å